Protein AF-A0A527YRL4-F1 (afdb_monomer_lite)

Radius of gyration: 13.38 Å; chains: 1; bounding box: 35×21×35 Å

Secondary structure (DSSP, 8-state):
-EEEETTEEEEEEEEEETTEEEEEEEEEEEETTEEEEEEEEEEEEETTEEEEBSS-EEEEEETTEEEEES--B-

pLDDT: mean 92.72, std 4.23, range [74.5, 97.56]

Foldseek 3Di:
DWDDDPQKIWDWDWDADPNKIKIWTWIWGADPQKIKTFTQKIWIADPNDIKIFPGTWIWIAHPNDIDIGPGDID

Structure (mmCIF, N/CA/C/O backbone):
data_AF-A0A527YRL4-F1
#
_entry.id   AF-A0A527YRL4-F1
#
loop_
_atom_site.group_PDB
_atom_site.id
_atom_site.type_symbol
_atom_site.label_atom_id
_atom_site.label_alt_id
_atom_site.label_comp_id
_atom_site.label_asym_id
_atom_site.label_entity_id
_atom_site.label_seq_id
_atom_site.pdbx_PDB_ins_code
_atom_site.Cartn_x
_atom_site.Cartn_y
_atom_site.Cartn_z
_atom_site.occupancy
_atom_site.B_iso_or_equiv
_atom_site.auth_seq_id
_atom_site.auth_comp_id
_atom_site.auth_asym_id
_atom_site.auth_atom_id
_atom_site.pdbx_PDB_model_num
ATOM 1 N N . ASP A 1 1 ? -7.373 8.792 -8.585 1.00 86.00 1 ASP A N 1
ATOM 2 C CA . ASP A 1 1 ? -8.812 8.996 -8.322 1.00 86.00 1 ASP A CA 1
ATOM 3 C C . ASP A 1 1 ? -9.191 8.466 -6.954 1.00 86.00 1 ASP A C 1
ATOM 5 O O . ASP A 1 1 ? -8.489 7.601 -6.439 1.00 86.00 1 ASP A O 1
ATOM 9 N N . LEU A 1 2 ? -10.261 9.002 -6.361 1.00 92.06 2 LEU A N 1
ATOM 10 C CA . LEU A 1 2 ? -10.780 8.571 -5.062 1.00 92.06 2 LEU A CA 1
ATOM 11 C C . LEU A 1 2 ? -12.240 8.136 -5.200 1.00 92.06 2 LEU A C 1
ATOM 13 O O . LEU A 1 2 ? -13.031 8.821 -5.846 1.00 92.06 2 LEU A O 1
ATOM 17 N N . THR A 1 3 ? -12.599 7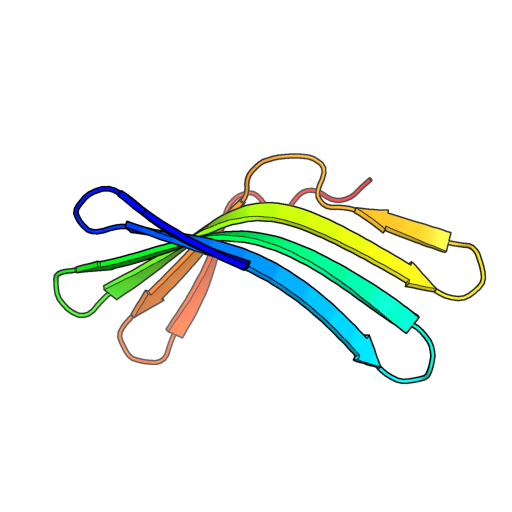.019 -4.573 1.00 94.38 3 THR A N 1
ATOM 18 C CA . THR A 1 3 ? -13.988 6.537 -4.477 1.00 94.38 3 THR A CA 1
ATOM 19 C C . THR A 1 3 ? -14.326 6.217 -3.029 1.00 94.38 3 THR A C 1
ATOM 21 O O . THR A 1 3 ? -13.424 6.036 -2.214 1.00 94.38 3 THR A O 1
ATOM 24 N N . ARG A 1 4 ? -15.613 6.151 -2.678 1.00 94.38 4 ARG A N 1
ATOM 25 C CA . ARG A 1 4 ? -16.049 5.782 -1.326 1.00 94.38 4 ARG A CA 1
ATOM 26 C C . ARG A 1 4 ? -17.036 4.617 -1.371 1.00 94.38 4 ARG A C 1
ATOM 28 O O . ARG A 1 4 ? -17.978 4.657 -2.153 1.00 94.38 4 ARG A O 1
ATOM 35 N N . ASP A 1 5 ? -16.804 3.620 -0.523 1.00 92.56 5 ASP A N 1
ATOM 36 C CA . ASP A 1 5 ? -17.600 2.398 -0.355 1.00 92.56 5 ASP A CA 1
ATOM 37 C C . ASP A 1 5 ? -17.692 2.059 1.146 1.00 92.56 5 ASP A C 1
ATOM 39 O O . ASP A 1 5 ? -16.779 1.470 1.730 1.00 92.56 5 ASP A O 1
ATOM 43 N N . GLY A 1 6 ? -18.757 2.523 1.806 1.00 94.00 6 GLY A N 1
ATOM 44 C CA . GLY A 1 6 ? -18.907 2.415 3.261 1.00 94.00 6 GLY A CA 1
ATOM 45 C C . GLY A 1 6 ? -17.754 3.083 4.024 1.00 94.00 6 GLY A C 1
ATOM 46 O O . GLY A 1 6 ? -17.491 4.281 3.859 1.00 94.00 6 GLY A O 1
ATOM 47 N N . ASP A 1 7 ? -17.055 2.295 4.845 1.00 94.94 7 ASP A N 1
ATOM 48 C CA . ASP A 1 7 ? -15.872 2.722 5.613 1.00 94.94 7 ASP A CA 1
ATOM 49 C C . ASP A 1 7 ? -14.604 2.852 4.761 1.00 94.94 7 ASP A C 1
ATOM 51 O O . ASP A 1 7 ? -13.570 3.338 5.230 1.00 94.94 7 ASP A O 1
ATOM 55 N N . TRP A 1 8 ? -14.658 2.397 3.511 1.00 97.31 8 TRP A N 1
ATOM 56 C CA . TRP A 1 8 ? -13.511 2.351 2.629 1.00 97.31 8 TRP A CA 1
ATOM 57 C C . TRP A 1 8 ? -13.479 3.540 1.684 1.00 97.31 8 TRP A C 1
ATOM 59 O O . TRP A 1 8 ? -14.485 3.973 1.124 1.00 97.31 8 TRP A O 1
ATOM 69 N N . THR A 1 9 ? -12.269 4.036 1.469 1.00 97.56 9 THR A N 1
ATOM 70 C CA . THR A 1 9 ? -11.933 4.990 0.423 1.00 97.56 9 THR A CA 1
ATOM 71 C C . THR A 1 9 ? -11.031 4.285 -0.580 1.00 97.56 9 THR A C 1
ATOM 73 O O . THR A 1 9 ? -9.909 3.902 -0.252 1.00 97.56 9 THR A O 1
ATOM 76 N N . GLY A 1 10 ? -11.525 4.066 -1.793 1.00 97.31 10 GLY A N 1
ATOM 77 C CA . GLY A 1 10 ? -10.721 3.586 -2.907 1.00 97.31 10 GLY A CA 1
ATOM 78 C C . GLY A 1 10 ? -9.744 4.665 -3.360 1.00 97.31 10 GLY A C 1
ATOM 79 O O . GLY A 1 10 ? -10.067 5.852 -3.329 1.00 97.31 10 GLY A O 1
ATOM 80 N N . PHE A 1 11 ? -8.555 4.255 -3.787 1.00 96.19 11 PHE A N 1
ATOM 81 C CA . PHE A 1 11 ? -7.566 5.142 -4.375 1.00 96.19 11 PHE A CA 1
ATOM 82 C C . PHE A 1 11 ? -6.939 4.519 -5.619 1.00 96.19 11 PHE A C 1
ATOM 84 O O . PHE A 1 11 ? -6.695 3.314 -5.703 1.00 96.19 11 PHE A O 1
ATOM 91 N N . SER A 1 12 ? -6.611 5.383 -6.566 1.00 95.50 12 SER A N 1
ATOM 92 C CA . SER A 1 12 ? -5.668 5.126 -7.644 1.00 95.50 12 SER A CA 1
ATOM 93 C C . SER A 1 12 ? -4.736 6.326 -7.741 1.00 95.50 12 SER A C 1
ATOM 95 O O . SER A 1 12 ? -5.170 7.479 -7.660 1.00 95.50 12 SER A O 1
ATOM 97 N N . GLY A 1 13 ? -3.442 6.083 -7.874 1.00 92.69 13 GLY A N 1
ATOM 98 C CA . GLY A 1 13 ? -2.478 7.170 -7.907 1.00 92.69 13 GLY A CA 1
ATOM 99 C C . GLY A 1 13 ? -1.119 6.720 -8.390 1.00 92.69 13 GLY A C 1
ATOM 100 O O . GLY A 1 13 ? -0.830 5.530 -8.519 1.00 92.69 13 GLY A O 1
ATOM 101 N N . GLY A 1 14 ? -0.272 7.695 -8.666 1.00 92.81 14 GLY A N 1
ATOM 102 C CA . GLY A 1 14 ? 1.115 7.450 -8.994 1.00 92.81 14 GLY A CA 1
ATOM 103 C C . GLY A 1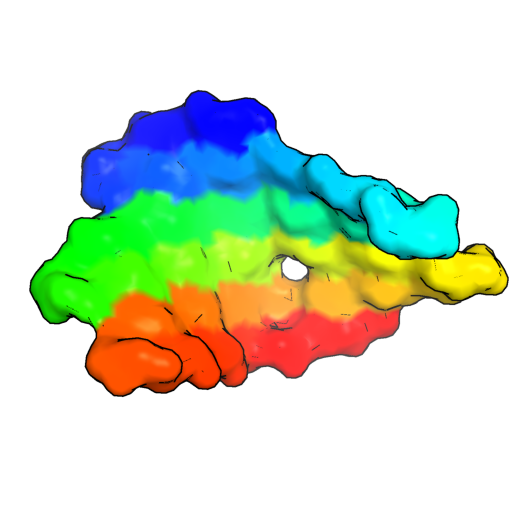 14 ? 1.982 8.614 -8.569 1.00 92.81 14 GLY A C 1
ATOM 104 O O . GLY A 1 14 ? 1.498 9.727 -8.374 1.00 92.81 14 GLY A O 1
ATOM 105 N N . ALA A 1 15 ? 3.265 8.332 -8.418 1.00 92.75 15 ALA A N 1
ATOM 106 C CA . ALA A 1 15 ? 4.286 9.313 -8.112 1.00 92.75 15 ALA A CA 1
ATOM 107 C C . ALA A 1 15 ? 5.527 8.987 -8.934 1.00 92.75 15 ALA A C 1
ATOM 109 O O . ALA A 1 15 ? 5.814 7.820 -9.191 1.00 92.75 15 ALA A O 1
ATOM 110 N N . THR A 1 16 ? 6.272 10.013 -9.319 1.00 91.94 16 THR A N 1
ATOM 111 C CA . THR A 1 16 ? 7.570 9.843 -9.968 1.00 91.94 16 THR A CA 1
ATOM 112 C C . THR A 1 16 ? 8.646 10.265 -8.984 1.00 91.94 16 THR A C 1
ATOM 114 O O . THR A 1 16 ? 8.635 11.395 -8.502 1.00 91.94 16 THR A O 1
ATOM 117 N N . VAL A 1 17 ? 9.577 9.362 -8.679 1.00 89.69 17 VAL A N 1
ATOM 118 C CA . VAL A 1 17 ? 10.718 9.641 -7.798 1.00 89.69 17 VAL A CA 1
ATOM 119 C C . VAL A 1 17 ? 11.988 9.292 -8.553 1.00 89.69 17 VAL A C 1
ATOM 121 O O . VAL A 1 17 ? 12.148 8.149 -8.961 1.00 89.69 17 VAL A O 1
ATOM 124 N N . LYS A 1 18 ? 12.899 10.256 -8.736 1.00 90.12 18 LYS A N 1
ATOM 125 C CA . LYS A 1 18 ? 14.145 10.054 -9.507 1.00 90.12 18 LYS A CA 1
ATOM 126 C C . LYS A 1 18 ? 13.880 9.441 -10.895 1.00 90.12 18 LYS A C 1
ATOM 128 O O . LYS A 1 18 ? 14.489 8.437 -11.252 1.00 90.12 18 LYS A O 1
ATOM 133 N N . ASP A 1 19 ? 12.900 9.992 -11.611 1.00 86.56 19 ASP A N 1
ATOM 134 C CA . ASP A 1 19 ? 12.443 9.511 -12.927 1.00 86.56 19 ASP A CA 1
ATOM 135 C C . ASP A 1 19 ? 11.909 8.068 -12.954 1.00 86.56 19 ASP A C 1
ATOM 137 O O . ASP A 1 19 ? 11.701 7.495 -14.021 1.00 86.56 19 ASP A O 1
ATOM 141 N N . ILE A 1 20 ? 11.637 7.476 -11.787 1.00 90.62 20 ILE A N 1
ATOM 142 C CA . ILE A 1 20 ? 10.987 6.172 -11.655 1.00 90.62 20 ILE A CA 1
ATOM 143 C C . ILE A 1 20 ? 9.495 6.425 -11.428 1.00 90.62 20 ILE A C 1
ATOM 145 O O . ILE A 1 20 ? 9.111 6.820 -10.320 1.00 90.62 20 ILE A O 1
ATOM 149 N N . PRO A 1 21 ? 8.636 6.229 -12.445 1.00 89.69 21 PRO A N 1
ATOM 150 C CA . PRO A 1 21 ? 7.202 6.294 -12.251 1.00 89.69 21 PRO A CA 1
ATOM 151 C C . PRO A 1 21 ? 6.749 5.064 -11.464 1.00 89.69 21 PRO A C 1
ATOM 153 O O . PRO A 1 21 ? 7.007 3.921 -11.849 1.00 89.69 21 PRO A O 1
ATOM 156 N N . ALA A 1 22 ? 6.037 5.310 -10.374 1.00 93.38 22 ALA A N 1
ATOM 157 C CA . ALA A 1 22 ? 5.340 4.308 -9.593 1.00 93.38 22 ALA A CA 1
ATOM 158 C C . ALA A 1 22 ? 3.832 4.556 -9.672 1.00 93.38 22 ALA A C 1
ATOM 160 O O . ALA A 1 22 ? 3.378 5.700 -9.690 1.00 93.38 22 ALA A O 1
ATOM 161 N N . ARG A 1 23 ? 3.044 3.483 -9.713 1.00 94.50 23 ARG A N 1
ATOM 162 C CA . ARG A 1 23 ? 1.579 3.529 -9.632 1.00 94.50 23 ARG A CA 1
ATOM 163 C C . ARG A 1 23 ? 1.094 2.537 -8.595 1.00 94.50 23 ARG A C 1
ATOM 165 O O . ARG A 1 23 ? 1.640 1.442 -8.499 1.00 94.50 23 ARG A O 1
ATOM 172 N N . ALA A 1 24 ? 0.050 2.903 -7.871 1.00 94.50 24 ALA A N 1
ATOM 173 C CA . ALA A 1 24 ? -0.619 2.044 -6.913 1.00 94.50 24 ALA A CA 1
ATOM 174 C C . ALA A 1 24 ? -2.133 2.249 -6.982 1.00 94.50 24 ALA A C 1
ATOM 176 O O . ALA A 1 24 ? -2.617 3.352 -7.254 1.00 94.50 24 ALA A O 1
ATOM 177 N N . ALA A 1 25 ? -2.875 1.183 -6.716 1.00 96.25 25 ALA A N 1
ATOM 178 C CA . ALA A 1 25 ? -4.314 1.242 -6.533 1.00 96.25 25 ALA A CA 1
ATOM 179 C C . ALA A 1 25 ? -4.738 0.292 -5.418 1.00 96.25 25 ALA A C 1
ATOM 181 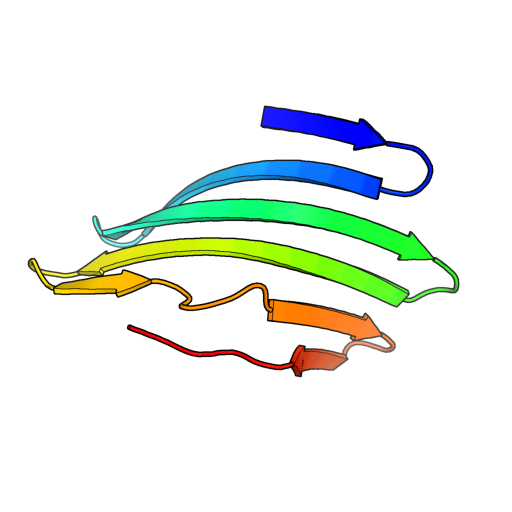O O . ALA A 1 25 ? -4.142 -0.772 -5.220 1.00 96.25 25 ALA A O 1
ATOM 182 N N . GLY A 1 26 ? -5.780 0.676 -4.699 1.00 96.00 26 GLY A N 1
ATOM 183 C CA . GLY A 1 26 ? -6.260 -0.074 -3.557 1.00 96.00 26 GLY A CA 1
ATOM 184 C C . GLY A 1 26 ? -7.400 0.637 -2.857 1.00 96.00 26 GLY A C 1
ATOM 185 O O . GLY A 1 26 ? -8.062 1.507 -3.421 1.00 96.00 26 GLY A O 1
ATOM 186 N N . ARG A 1 27 ? -7.616 0.264 -1.603 1.00 97.19 27 ARG A N 1
ATOM 187 C CA . ARG A 1 27 ? -8.603 0.888 -0.723 1.00 97.19 27 ARG A CA 1
ATOM 188 C C . ARG A 1 27 ? -8.024 1.054 0.668 1.00 97.19 27 ARG A C 1
ATOM 190 O O . ARG A 1 27 ? -7.241 0.224 1.120 1.00 97.19 27 ARG A O 1
ATOM 197 N N . VAL A 1 28 ? -8.400 2.135 1.335 1.00 97.06 28 VAL A N 1
ATOM 198 C CA . VAL A 1 28 ? -8.004 2.450 2.707 1.00 97.06 28 VAL A CA 1
ATOM 199 C C . VAL A 1 28 ? -9.239 2.634 3.575 1.00 97.06 28 VAL A C 1
ATOM 201 O O . VAL A 1 28 ? -10.215 3.241 3.143 1.00 97.06 28 VAL A O 1
ATOM 204 N N . ARG A 1 29 ? -9.200 2.126 4.802 1.00 97.19 29 ARG A N 1
ATOM 205 C CA . ARG A 1 29 ? -10.175 2.444 5.849 1.00 97.19 29 ARG A CA 1
ATOM 206 C C . ARG A 1 29 ? -9.458 2.849 7.123 1.00 97.19 29 ARG A C 1
ATOM 208 O O . ARG A 1 29 ? -8.335 2.412 7.375 1.00 97.19 29 ARG A O 1
ATOM 215 N N . LEU A 1 30 ? -10.152 3.620 7.946 1.00 95.88 30 LEU A N 1
ATOM 216 C CA . LEU A 1 30 ? -9.748 3.925 9.310 1.00 95.88 30 LEU A CA 1
ATOM 217 C C . LEU A 1 30 ? -10.847 3.430 10.247 1.00 95.88 30 LEU A C 1
ATOM 219 O O . LEU A 1 30 ? -11.977 3.901 10.169 1.00 95.88 30 LEU A O 1
ATOM 223 N N . ALA A 1 31 ? -10.518 2.480 11.115 1.00 94.88 31 ALA A N 1
ATOM 224 C CA . ALA A 1 31 ? -11.451 1.932 12.092 1.00 94.88 31 ALA A CA 1
ATOM 225 C C . ALA A 1 31 ? -10.711 1.604 13.389 1.00 94.88 31 ALA A C 1
ATOM 227 O O . ALA A 1 31 ? -9.604 1.072 13.351 1.00 94.88 31 ALA A O 1
ATOM 228 N N . ASN A 1 32 ? -11.317 1.912 14.539 1.00 92.62 32 ASN A N 1
ATOM 229 C CA . ASN A 1 32 ? -10.782 1.565 15.864 1.00 92.62 32 ASN A CA 1
ATOM 230 C C . ASN A 1 32 ? -9.310 1.988 16.069 1.00 92.62 32 ASN A C 1
ATOM 232 O O . ASN A 1 32 ? -8.500 1.221 16.583 1.00 92.62 32 ASN A O 1
ATOM 236 N N . GLY A 1 33 ? -8.934 3.182 15.596 1.00 93.62 33 GLY A N 1
ATOM 237 C CA . GLY A 1 33 ? -7.557 3.691 15.692 1.00 93.62 33 GLY A CA 1
ATOM 238 C C . GLY A 1 33 ? -6.532 2.982 14.794 1.00 93.62 33 GLY A C 1
ATOM 239 O O . GLY A 1 33 ? -5.339 3.243 14.915 1.00 93.62 33 GLY A O 1
ATOM 240 N N . THR A 1 34 ? -6.980 2.104 13.894 1.00 96.69 34 THR A N 1
ATOM 241 C CA . THR A 1 34 ? -6.140 1.363 12.951 1.00 96.69 34 THR A CA 1
ATOM 242 C C . THR A 1 34 ? -6.455 1.778 11.519 1.00 96.69 34 THR A C 1
ATOM 244 O O . THR A 1 34 ? -7.604 1.701 11.073 1.00 96.69 34 THR A O 1
ATOM 247 N N . THR A 1 35 ? -5.428 2.179 10.772 1.00 97.38 35 THR A N 1
ATOM 248 C CA . THR A 1 35 ? -5.536 2.376 9.323 1.00 97.38 35 THR A CA 1
ATOM 249 C C . THR A 1 35 ? -5.224 1.056 8.633 1.00 97.38 35 THR A C 1
ATOM 251 O O . THR A 1 35 ? -4.135 0.508 8.798 1.00 97.38 35 THR A O 1
ATOM 254 N N . THR A 1 36 ? -6.163 0.546 7.842 1.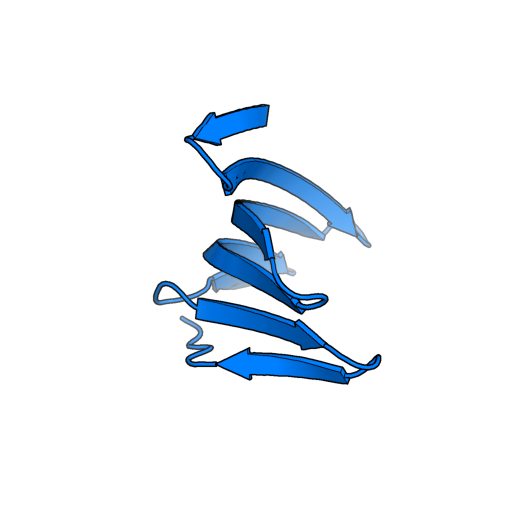00 97.19 36 THR A N 1
ATOM 255 C CA . THR A 1 36 ? -5.957 -0.639 7.001 1.00 97.19 36 THR A CA 1
ATOM 256 C C . THR A 1 36 ? -5.939 -0.215 5.543 1.00 97.19 36 THR A C 1
ATOM 258 O O . THR A 1 36 ? -6.871 0.444 5.086 1.00 97.19 36 THR A O 1
ATOM 261 N N . VAL A 1 37 ? -4.915 -0.629 4.804 1.00 96.75 37 VAL A N 1
ATOM 262 C CA . VAL A 1 37 ? -4.835 -0.478 3.351 1.00 96.75 37 VAL A CA 1
ATOM 263 C C . VAL A 1 37 ? -4.819 -1.859 2.716 1.00 96.75 37 VAL A C 1
ATOM 265 O O . VAL A 1 37 ? -3.971 -2.688 3.038 1.00 96.75 37 VAL A O 1
ATOM 268 N N . GLU A 1 38 ? -5.729 -2.092 1.781 1.00 96.44 38 GLU A N 1
ATOM 269 C CA . GLU A 1 38 ? -5.663 -3.224 0.861 1.00 96.44 38 GLU A CA 1
ATOM 270 C C . GLU A 1 38 ? -5.055 -2.725 -0.444 1.00 96.44 38 GLU A C 1
ATOM 272 O O . GLU A 1 38 ? -5.686 -1.995 -1.216 1.00 96.44 38 GLU A O 1
ATOM 277 N N . LEU A 1 39 ? -3.791 -3.078 -0.657 1.00 95.38 39 LEU A N 1
ATOM 278 C CA . LEU A 1 39 ? -3.030 -2.716 -1.841 1.00 95.38 39 LEU A CA 1
ATOM 279 C C . LEU A 1 39 ? -3.313 -3.759 -2.926 1.00 95.38 39 LEU A C 1
ATOM 281 O O . LEU A 1 39 ? -2.720 -4.834 -2.919 1.00 95.38 39 LEU A O 1
ATOM 285 N N . ALA A 1 40 ? -4.236 -3.445 -3.834 1.00 93.75 40 ALA A N 1
ATOM 286 C CA . ALA A 1 40 ? -4.649 -4.343 -4.914 1.00 93.75 40 ALA A CA 1
ATOM 287 C C . ALA A 1 40 ? -3.629 -4.384 -6.060 1.00 93.75 40 ALA A C 1
ATOM 289 O O . ALA A 1 40 ? -3.439 -5.415 -6.698 1.00 93.75 40 ALA A O 1
ATOM 290 N N . SER A 1 41 ? -2.964 -3.257 -6.329 1.00 93.25 41 SER A N 1
ATOM 291 C CA . SER A 1 41 ? -1.855 -3.198 -7.279 1.00 93.25 41 SER A CA 1
ATOM 292 C C . SER A 1 41 ? -0.822 -2.152 -6.870 1.00 93.25 41 SER A C 1
ATOM 294 O O . SER A 1 41 ? -1.130 -1.146 -6.229 1.00 93.25 41 SER A O 1
ATOM 296 N N . GLY A 1 42 ? 0.416 -2.393 -7.277 1.00 92.44 42 GLY A N 1
ATOM 297 C CA . GLY A 1 42 ? 1.568 -1.541 -7.045 1.00 92.44 42 GLY A CA 1
ATOM 298 C C . GLY A 1 42 ? 2.630 -1.922 -8.060 1.00 92.44 42 GLY A C 1
ATOM 299 O O . GLY A 1 42 ? 2.917 -3.107 -8.211 1.00 92.44 42 GLY A O 1
ATOM 300 N N . GLN A 1 43 ? 3.160 -0.956 -8.800 1.00 93.44 43 GLN A N 1
ATOM 301 C CA . GLN A 1 43 ? 4.214 -1.202 -9.777 1.00 93.44 43 GLN A CA 1
ATOM 302 C C . GLN A 1 43 ? 5.148 -0.005 -9.910 1.00 93.44 43 GLN A C 1
ATOM 304 O O . GLN A 1 43 ? 4.709 1.139 -9.788 1.00 93.44 43 GLN A O 1
ATOM 309 N N . ALA A 1 44 ? 6.411 -0.279 -10.214 1.00 93.06 44 ALA A N 1
ATOM 310 C CA . ALA A 1 44 ? 7.424 0.711 -10.544 1.00 93.06 44 ALA A CA 1
ATOM 311 C C . ALA A 1 44 ? 8.371 0.152 -11.611 1.00 93.06 44 ALA A C 1
ATOM 313 O O . ALA A 1 44 ? 8.663 -1.043 -11.612 1.00 93.06 44 ALA A O 1
ATOM 314 N N . THR A 1 45 ? 8.870 1.013 -12.498 1.00 89.06 45 THR A N 1
ATOM 315 C CA . THR A 1 45 ? 9.853 0.617 -13.517 1.00 89.06 45 THR A CA 1
ATOM 316 C C . THR A 1 45 ? 11.154 1.371 -13.304 1.00 89.06 45 THR A C 1
ATOM 318 O O . THR A 1 45 ? 11.223 2.574 -13.543 1.00 89.06 45 THR A O 1
ATOM 321 N N . MET A 1 46 ? 12.203 0.666 -12.890 1.00 87.44 46 MET A N 1
ATOM 322 C CA . MET A 1 46 ? 13.533 1.228 -12.678 1.00 87.44 46 MET A CA 1
ATOM 323 C C . MET A 1 46 ? 14.488 0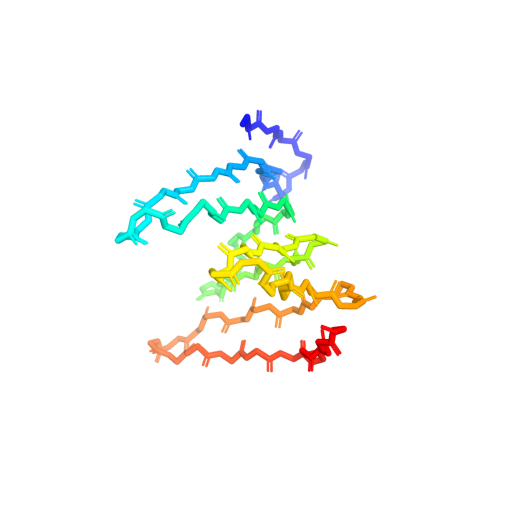.704 -13.745 1.00 87.44 46 MET A C 1
ATOM 325 O O . MET A 1 46 ? 14.782 -0.485 -13.785 1.00 87.44 46 MET A O 1
ATOM 329 N N . ARG A 1 47 ? 15.009 1.597 -14.597 1.00 85.94 47 ARG A N 1
ATOM 330 C CA . ARG A 1 47 ? 16.028 1.254 -15.614 1.00 85.94 47 ARG A CA 1
ATOM 331 C C . ARG A 1 47 ? 15.620 0.064 -16.506 1.00 85.94 47 ARG A C 1
ATOM 333 O O . ARG A 1 47 ? 16.439 -0.788 -16.823 1.00 85.94 47 ARG A O 1
ATOM 340 N N . GLY A 1 48 ? 14.339 -0.007 -16.872 1.00 83.62 48 GLY A N 1
ATOM 341 C CA . GLY A 1 48 ? 13.771 -1.099 -17.674 1.00 83.62 48 GLY A CA 1
ATOM 342 C C . GLY A 1 48 ? 13.317 -2.329 -16.878 1.00 83.62 48 GLY A C 1
ATOM 343 O O . GLY A 1 48 ? 12.658 -3.195 -17.443 1.00 83.62 48 GLY A O 1
ATOM 344 N N . ILE A 1 49 ? 13.593 -2.393 -15.573 1.00 87.38 49 ILE A N 1
ATOM 345 C CA . ILE A 1 49 ? 13.151 -3.479 -14.693 1.00 87.38 49 ILE A CA 1
ATOM 346 C C . ILE A 1 49 ? 11.829 -3.078 -14.047 1.00 87.38 49 ILE A C 1
ATOM 348 O O . ILE A 1 49 ? 11.762 -2.096 -13.305 1.00 87.38 49 ILE A O 1
ATOM 352 N N . LYS A 1 50 ? 10.771 -3.834 -14.338 1.00 88.44 50 LYS A N 1
ATOM 353 C CA . LYS A 1 50 ? 9.457 -3.654 -13.723 1.00 88.44 50 LYS A CA 1
ATOM 354 C C . LYS A 1 50 ? 9.387 -4.475 -12.440 1.00 88.44 50 LYS A C 1
ATOM 356 O O . LYS A 1 50 ? 9.473 -5.690 -12.507 1.00 88.44 50 LYS A O 1
ATOM 361 N N . ALA A 1 51 ? 9.165 -3.812 -11.314 1.00 90.81 51 ALA A N 1
ATOM 362 C CA . ALA A 1 51 ? 8.734 -4.446 -10.077 1.00 90.81 51 ALA A CA 1
ATOM 363 C C . ALA A 1 51 ? 7.225 -4.247 -9.936 1.00 90.81 51 ALA A C 1
ATOM 365 O O . ALA A 1 51 ? 6.724 -3.133 -10.121 1.00 90.81 51 ALA A O 1
ATOM 366 N N . ALA A 1 52 ? 6.491 -5.306 -9.615 1.00 91.81 52 ALA A N 1
ATOM 367 C CA . ALA A 1 52 ? 5.066 -5.224 -9.328 1.00 91.81 52 ALA A CA 1
ATOM 368 C C . ALA A 1 52 ? 4.700 -6.135 -8.160 1.00 91.81 52 ALA A C 1
ATOM 370 O O . ALA A 1 52 ? 5.315 -7.185 -7.984 1.00 91.81 52 ALA A O 1
ATOM 371 N N . ILE A 1 53 ? 3.685 -5.752 -7.385 1.00 90.88 53 ILE A N 1
ATOM 372 C CA . ILE A 1 53 ? 3.116 -6.669 -6.401 1.00 90.88 53 ILE A CA 1
ATOM 373 C C . ILE A 1 53 ? 2.382 -7.795 -7.135 1.00 90.88 53 ILE A C 1
ATOM 375 O O . ILE A 1 53 ? 1.623 -7.546 -8.073 1.00 90.88 53 ILE A O 1
ATOM 379 N N . ALA A 1 54 ? 2.631 -9.031 -6.716 1.00 88.69 54 ALA A N 1
ATOM 380 C CA . ALA A 1 54 ? 2.090 -10.226 -7.356 1.00 88.69 54 ALA A CA 1
ATOM 381 C C . ALA A 1 54 ? 0.650 -10.539 -6.916 1.00 88.69 54 ALA A C 1
ATOM 383 O O . ALA A 1 54 ? -0.080 -11.234 -7.618 1.00 88.69 54 ALA A O 1
ATOM 384 N N . GLN A 1 55 ? 0.243 -10.030 -5.752 1.00 90.50 55 GLN A N 1
ATOM 385 C CA . GLN A 1 55 ? -1.067 -10.263 -5.149 1.00 90.50 55 GLN A CA 1
ATOM 386 C C . GLN A 1 55 ? -1.467 -9.101 -4.236 1.00 90.50 55 GLN A C 1
ATOM 388 O O . GLN A 1 55 ? -0.622 -8.304 -3.813 1.00 90.50 55 GLN A O 1
ATOM 393 N N . THR A 1 56 ? -2.750 -9.052 -3.873 1.00 93.12 56 THR A N 1
ATOM 394 C CA . THR A 1 56 ? -3.257 -8.094 -2.890 1.00 93.12 56 THR A CA 1
ATOM 395 C C . THR A 1 56 ? -2.518 -8.245 -1.564 1.00 93.12 56 THR A C 1
ATOM 397 O O . THR A 1 56 ? -2.527 -9.317 -0.958 1.00 93.12 56 THR A O 1
ATOM 400 N N . SER A 1 57 ? -1.906 -7.155 -1.110 1.00 94.56 57 SER A N 1
ATOM 401 C CA . SER A 1 57 ? -1.184 -7.086 0.164 1.00 94.56 57 SER A CA 1
ATOM 402 C C . SER A 1 57 ? -1.951 -6.218 1.160 1.00 94.56 57 SER A C 1
ATOM 404 O O . SER A 1 57 ? -2.657 -5.287 0.762 1.00 94.56 57 SER A O 1
ATOM 406 N N . THR A 1 58 ? -1.802 -6.491 2.455 1.00 96.25 58 THR A N 1
ATOM 407 C CA . THR A 1 58 ? -2.479 -5.722 3.509 1.00 96.25 58 THR A CA 1
ATOM 408 C C . THR A 1 58 ? -1.456 -4.919 4.296 1.00 96.25 58 THR A C 1
ATOM 410 O O . THR A 1 58 ? -0.529 -5.480 4.873 1.00 96.25 58 THR A O 1
ATOM 413 N N . ILE A 1 59 ? -1.633 -3.601 4.346 1.00 96.00 59 ILE A N 1
ATOM 414 C CA . ILE A 1 59 ? -0.852 -2.714 5.209 1.00 96.00 59 ILE A CA 1
ATOM 415 C C . ILE A 1 59 ? -1.724 -2.343 6.398 1.00 96.00 59 ILE A C 1
ATOM 417 O O . ILE A 1 59 ? -2.855 -1.886 6.229 1.00 96.00 59 ILE A O 1
ATOM 421 N N . THR A 1 60 ? -1.188 -2.514 7.599 1.00 96.75 60 THR A N 1
ATOM 422 C CA . THR A 1 60 ? -1.843 -2.099 8.838 1.00 96.75 60 THR A CA 1
ATOM 423 C C . THR A 1 60 ? -0.965 -1.081 9.538 1.00 96.75 60 THR A C 1
ATOM 425 O O . THR A 1 60 ? 0.228 -1.316 9.725 1.00 96.75 60 THR A O 1
ATOM 428 N N . ILE A 1 61 ? -1.550 0.051 9.914 1.00 97.44 61 ILE A N 1
ATOM 429 C CA . ILE A 1 61 ? -0.880 1.092 10.686 1.00 97.44 61 ILE A CA 1
ATOM 430 C C . ILE A 1 61 ? -1.655 1.265 11.986 1.00 97.44 61 ILE A C 1
ATOM 432 O O . ILE A 1 61 ? -2.822 1.661 11.968 1.00 97.44 61 ILE A O 1
ATOM 436 N N . ALA A 1 62 ? -1.004 0.964 13.103 1.00 96.06 62 ALA A N 1
ATOM 437 C CA . ALA A 1 62 ? -1.558 1.106 14.443 1.00 96.06 62 ALA A CA 1
ATOM 438 C C . ALA A 1 62 ? -0.433 1.450 15.421 1.00 96.06 62 ALA A C 1
ATOM 440 O O . ALA A 1 62 ? 0.675 0.931 15.300 1.00 96.06 62 ALA A O 1
ATOM 441 N N . ASN A 1 63 ? -0.705 2.324 16.395 1.00 94.06 63 ASN A N 1
ATOM 442 C CA . ASN A 1 63 ? 0.253 2.684 17.452 1.00 94.06 63 ASN A CA 1
ATOM 443 C C . ASN A 1 63 ? 1.641 3.101 16.915 1.00 94.06 63 ASN A C 1
ATOM 445 O O . ASN A 1 63 ? 2.672 2.703 17.449 1.00 94.06 63 ASN A O 1
ATOM 449 N N . GLY A 1 64 ? 1.676 3.841 15.800 1.00 93.25 64 GLY A N 1
ATOM 450 C CA . GLY A 1 64 ? 2.918 4.271 15.143 1.00 93.25 64 GLY A CA 1
ATOM 451 C C . GLY A 1 64 ? 3.697 3.167 14.414 1.00 93.25 64 GLY A C 1
ATOM 452 O O . GLY A 1 64 ? 4.705 3.459 13.778 1.00 93.25 64 GLY A O 1
ATOM 453 N N . THR A 1 65 ? 3.234 1.917 14.455 1.00 96.00 65 THR A N 1
ATOM 454 C CA . THR A 1 65 ? 3.854 0.788 13.754 1.00 96.00 65 THR A CA 1
ATOM 455 C C . THR A 1 65 ? 3.149 0.544 12.431 1.00 96.00 65 THR A C 1
ATOM 457 O O . THR A 1 65 ? 1.922 0.500 12.375 1.00 96.00 65 THR A O 1
ATOM 460 N N . THR A 1 66 ? 3.934 0.364 11.369 1.00 96.56 66 THR A 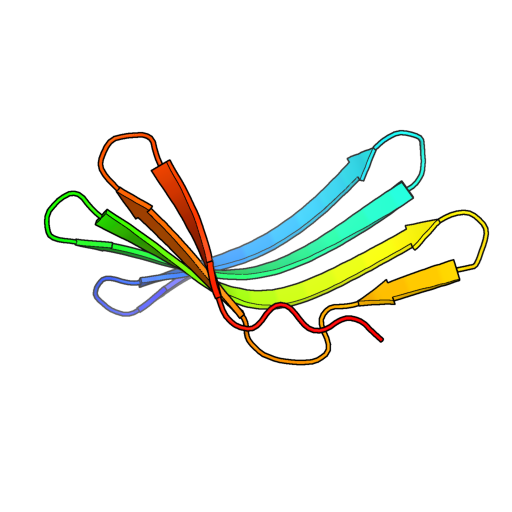N 1
ATOM 461 C CA . THR A 1 66 ? 3.437 -0.070 10.060 1.00 96.56 66 THR A CA 1
ATOM 462 C C . THR A 1 66 ? 3.844 -1.516 9.832 1.00 96.56 66 THR A C 1
ATOM 464 O O . THR A 1 66 ? 5.029 -1.843 9.876 1.00 96.56 66 THR A O 1
ATOM 467 N N . SER A 1 67 ? 2.870 -2.375 9.563 1.00 95.62 67 SER A N 1
ATOM 468 C CA . SER A 1 67 ? 3.078 -3.777 9.214 1.00 95.62 67 SER A CA 1
ATOM 469 C C . SER A 1 67 ? 2.546 -4.037 7.814 1.00 95.62 67 SER A C 1
ATOM 471 O O . SER A 1 67 ? 1.477 -3.545 7.452 1.00 95.62 67 SER A O 1
ATOM 473 N N . LEU A 1 68 ? 3.291 -4.812 7.032 1.00 94.12 68 LEU A N 1
ATOM 474 C CA . LEU A 1 68 ? 2.922 -5.211 5.681 1.00 94.12 68 LEU A CA 1
ATOM 475 C C . LEU A 1 68 ? 2.845 -6.735 5.624 1.00 94.12 68 LEU A C 1
ATOM 477 O O . LEU A 1 68 ? 3.840 -7.417 5.857 1.00 94.12 68 LEU A O 1
ATOM 481 N N . ASP A 1 69 ? 1.659 -7.242 5.317 1.00 92.31 69 ASP A N 1
ATOM 482 C CA . ASP A 1 69 ? 1.369 -8.663 5.187 1.00 92.31 69 ASP A CA 1
ATOM 483 C C . ASP A 1 69 ? 1.266 -9.073 3.712 1.00 92.31 69 ASP A C 1
ATOM 485 O O . ASP A 1 69 ? 0.727 -8.333 2.879 1.00 92.31 69 ASP A O 1
ATOM 489 N N . ARG A 1 70 ? 1.766 -10.278 3.409 1.00 85.44 70 ARG A N 1
ATOM 490 C CA . ARG A 1 70 ? 1.688 -10.941 2.094 1.00 85.44 70 ARG A CA 1
ATOM 491 C C . ARG A 1 70 ? 2.279 -10.163 0.909 1.00 85.44 70 ARG A C 1
ATOM 493 O O . ARG A 1 70 ? 1.855 -10.377 -0.230 1.00 85.44 70 ARG A O 1
ATOM 500 N N . LEU A 1 71 ? 3.308 -9.342 1.145 1.00 87.75 71 LEU A N 1
ATOM 501 C CA . LEU A 1 71 ? 4.074 -8.728 0.058 1.00 87.75 71 LEU A CA 1
ATOM 502 C C . LEU A 1 71 ? 4.786 -9.810 -0.765 1.00 87.75 71 LEU A C 1
ATOM 504 O O . LEU A 1 71 ? 5.729 -10.442 -0.297 1.00 87.75 71 LEU A O 1
ATOM 508 N N . ALA A 1 72 ? 4.354 -9.966 -2.011 1.00 84.00 72 ALA A N 1
ATOM 509 C CA . ALA A 1 72 ? 5.015 -10.784 -3.016 1.00 84.00 72 ALA A CA 1
ATOM 510 C C . ALA A 1 72 ? 5.360 -9.906 -4.221 1.00 84.00 72 ALA A C 1
ATOM 512 O O . ALA A 1 72 ? 4.553 -9.060 -4.613 1.00 84.00 72 ALA A O 1
ATOM 513 N N . LEU A 1 73 ? 6.550 -10.097 -4.789 1.00 84.69 73 LEU A N 1
ATOM 514 C CA . LEU A 1 73 ? 7.055 -9.342 -5.935 1.00 84.69 73 LEU A CA 1
ATOM 515 C C . LEU A 1 73 ? 7.232 -10.272 -7.138 1.00 84.69 73 LEU A C 1
ATOM 517 O O . LEU A 1 73 ? 7.627 -11.423 -6.958 1.00 84.69 73 LEU A O 1
ATOM 521 N N . ASN A 1 74 ? 6.947 -9.745 -8.330 1.00 74.50 74 ASN A N 1
ATOM 522 C CA . ASN A 1 74 ? 7.240 -10.381 -9.619 1.00 74.50 74 ASN A CA 1
ATOM 523 C C . ASN A 1 74 ? 8.564 -9.891 -10.203 1.00 74.50 74 ASN A C 1
ATOM 525 O O . ASN A 1 74 ? 8.860 -8.685 -10.019 1.00 74.50 74 ASN A O 1
#

Sequence (74 aa):
DLTRDGDWTGFSGGATVKDIPARAAGRVRLANGTTTVELASGQATMRGIKAAIAQTSTITIANGTTSLDRLALN